Protein AF-A0A9E2KEF9-F1 (afdb_monomer_lite)

Structure (mmCIF, N/CA/C/O backbone):
data_AF-A0A9E2KEF9-F1
#
_entry.id   AF-A0A9E2KEF9-F1
#
loop_
_atom_site.group_PDB
_atom_site.id
_atom_site.type_symbol
_atom_site.label_atom_id
_atom_site.label_alt_id
_atom_site.label_comp_id
_atom_site.label_asym_id
_atom_site.label_entity_id
_atom_site.label_seq_id
_atom_site.pdbx_PDB_ins_code
_atom_site.Cartn_x
_atom_site.Cartn_y
_atom_site.Cartn_z
_atom_site.occupancy
_atom_site.B_iso_or_equiv
_atom_site.auth_seq_id
_atom_site.auth_comp_id
_atom_site.auth_asym_id
_atom_site.auth_atom_id
_atom_site.pdbx_PDB_model_num
ATOM 1 N N . MET A 1 1 ? 13.489 -0.214 -25.298 1.00 46.12 1 MET A N 1
ATOM 2 C CA . MET A 1 1 ? 12.358 -0.253 -24.344 1.00 46.12 1 MET A CA 1
ATOM 3 C C . MET A 1 1 ? 11.931 1.179 -24.081 1.00 46.12 1 MET A C 1
ATOM 5 O O . MET A 1 1 ? 12.782 1.973 -23.703 1.00 46.12 1 MET A O 1
ATOM 9 N N . ASN A 1 2 ? 10.671 1.530 -24.348 1.00 49.59 2 ASN A N 1
ATOM 10 C CA . ASN A 1 2 ? 10.166 2.884 -24.106 1.00 49.59 2 ASN A CA 1
ATOM 11 C C . ASN A 1 2 ? 9.898 3.073 -22.610 1.00 49.59 2 ASN A C 1
ATOM 13 O O . ASN A 1 2 ? 9.171 2.276 -22.022 1.00 49.59 2 ASN A O 1
ATOM 17 N N . GLN A 1 3 ? 10.456 4.135 -22.016 1.00 49.34 3 GLN A N 1
ATOM 18 C CA . GLN A 1 3 ? 10.271 4.485 -20.599 1.00 49.34 3 GLN A CA 1
ATOM 19 C C . GLN A 1 3 ? 8.787 4.529 -20.203 1.00 49.34 3 GLN A C 1
ATOM 21 O O . GLN A 1 3 ? 8.424 4.003 -19.159 1.00 49.34 3 GLN A O 1
ATOM 26 N N . LEU A 1 4 ? 7.930 5.033 -21.098 1.00 51.47 4 LEU A N 1
ATOM 27 C CA . LEU A 1 4 ? 6.469 5.071 -20.952 1.00 51.47 4 LEU A CA 1
ATOM 28 C C . LEU A 1 4 ? 5.840 3.704 -20.616 1.00 51.47 4 LEU A C 1
ATOM 30 O O . LEU A 1 4 ? 4.902 3.641 -19.830 1.00 51.47 4 LEU A O 1
ATOM 34 N N . GLY A 1 5 ? 6.368 2.601 -21.161 1.00 53.84 5 GLY A N 1
ATOM 35 C CA . GLY A 1 5 ? 5.816 1.262 -20.924 1.00 53.84 5 GLY A CA 1
ATOM 36 C C . GLY A 1 5 ? 6.164 0.682 -19.549 1.00 53.84 5 GLY A C 1
ATOM 37 O O . GLY A 1 5 ? 5.376 -0.066 -18.977 1.00 53.84 5 GLY A O 1
ATOM 38 N N . ILE A 1 6 ? 7.328 1.043 -18.999 1.00 55.78 6 ILE A N 1
ATOM 39 C CA . ILE A 1 6 ? 7.757 0.630 -17.653 1.00 55.78 6 ILE A CA 1
ATOM 40 C C . ILE A 1 6 ? 6.956 1.411 -16.604 1.00 55.78 6 ILE A C 1
ATOM 42 O O . ILE A 1 6 ? 6.465 0.819 -15.643 1.00 55.78 6 ILE A O 1
ATOM 46 N N . THR A 1 7 ? 6.765 2.714 -16.835 1.00 60.16 7 THR A N 1
ATOM 47 C CA . THR A 1 7 ? 5.902 3.585 -16.030 1.00 60.16 7 THR A CA 1
ATOM 48 C C . THR A 1 7 ? 4.495 3.027 -15.907 1.00 60.16 7 THR A C 1
ATOM 50 O O . THR A 1 7 ? 4.067 2.692 -14.806 1.00 60.16 7 THR A O 1
ATOM 53 N N . ALA A 1 8 ? 3.820 2.847 -17.047 1.00 60.97 8 ALA A N 1
ATOM 54 C CA . ALA A 1 8 ? 2.419 2.448 -17.095 1.00 60.97 8 ALA A CA 1
ATOM 55 C C . ALA A 1 8 ? 2.186 1.082 -16.434 1.00 60.97 8 ALA A C 1
ATOM 57 O O . ALA A 1 8 ? 1.200 0.881 -15.730 1.00 60.97 8 ALA A O 1
ATOM 58 N N . LYS A 1 9 ? 3.131 0.144 -16.594 1.00 71.88 9 LYS A N 1
ATOM 59 C CA . LYS A 1 9 ? 3.044 -1.188 -15.986 1.00 71.88 9 LYS A CA 1
ATOM 60 C C . LYS A 1 9 ? 3.041 -1.137 -14.457 1.00 71.88 9 LYS A C 1
ATOM 62 O O . LYS A 1 9 ? 2.222 -1.809 -13.835 1.00 71.88 9 LYS A O 1
ATOM 67 N N . TYR A 1 10 ? 3.983 -0.421 -13.842 1.00 82.44 10 TYR A N 1
ATOM 68 C CA . TYR A 1 10 ? 4.105 -0.394 -12.380 1.00 82.44 10 TYR A CA 1
ATOM 69 C C . TYR A 1 10 ? 3.105 0.564 -11.735 1.00 82.44 10 TYR A C 1
ATOM 71 O O . TYR A 1 10 ? 2.586 0.249 -10.667 1.00 82.44 10 TYR A O 1
ATOM 79 N N . GLU A 1 11 ? 2.774 1.665 -12.410 1.00 82.94 11 GLU A N 1
ATOM 80 C CA . GLU A 1 11 ? 1.684 2.559 -12.019 1.00 82.94 11 GLU A CA 1
ATOM 81 C C . GLU A 1 11 ? 0.348 1.816 -11.983 1.00 82.94 11 GLU A C 1
ATOM 83 O O . GLU A 1 11 ? -0.343 1.881 -10.972 1.00 82.94 11 GLU A O 1
ATOM 88 N N . GLY A 1 12 ? 0.034 1.014 -13.008 1.00 84.75 12 GLY A N 1
ATOM 89 C CA . GLY A 1 12 ? -1.198 0.222 -13.051 1.00 84.75 12 GLY A CA 1
ATOM 90 C C . GLY A 1 12 ? -1.349 -0.746 -11.872 1.00 84.75 12 GLY A C 1
ATOM 91 O O . GLY A 1 12 ? -2.449 -0.918 -11.355 1.00 84.75 12 GLY A O 1
ATOM 92 N N . ARG A 1 13 ? -0.245 -1.329 -11.381 1.00 90.56 13 ARG A N 1
ATOM 93 C CA . ARG A 1 13 ? -0.266 -2.187 -10.180 1.00 90.56 13 ARG A CA 1
ATOM 94 C C . ARG A 1 13 ? -0.601 -1.397 -8.923 1.00 90.56 13 ARG A C 1
ATOM 96 O O . ARG A 1 13 ? -1.428 -1.831 -8.131 1.00 90.56 13 ARG A O 1
ATOM 103 N N . VAL A 1 14 ? 0.051 -0.249 -8.738 1.00 91.31 14 VAL A N 1
ATOM 104 C CA . VAL A 1 14 ? -0.187 0.611 -7.571 1.00 91.31 14 VAL A CA 1
ATOM 105 C C . VAL A 1 14 ? -1.607 1.170 -7.604 1.00 91.31 14 VAL A C 1
ATOM 107 O O . VAL A 1 14 ? -2.279 1.150 -6.576 1.00 91.31 14 VAL A O 1
ATOM 110 N N . ARG A 1 15 ? -2.075 1.601 -8.780 1.00 90.69 15 ARG A N 1
ATOM 111 C CA . ARG A 1 15 ? -3.433 2.103 -8.998 1.00 90.69 15 ARG A CA 1
ATOM 112 C C . ARG A 1 15 ? -4.480 1.047 -8.672 1.00 90.69 15 ARG A C 1
ATOM 114 O O . ARG A 1 15 ? -5.383 1.336 -7.905 1.00 90.69 15 ARG A O 1
ATOM 121 N N . LEU A 1 16 ? -4.307 -0.189 -9.150 1.00 93.12 16 LEU A N 1
ATOM 122 C CA . LEU A 1 16 ? -5.196 -1.297 -8.788 1.00 93.12 16 LEU A CA 1
ATOM 123 C C . LEU A 1 16 ? -5.295 -1.467 -7.265 1.00 93.12 16 LEU A C 1
ATOM 125 O O . LEU A 1 16 ? -6.397 -1.573 -6.731 1.00 93.12 16 LEU A O 1
ATOM 129 N N . CYS A 1 17 ? -4.160 -1.477 -6.559 1.00 94.69 17 CYS A N 1
ATOM 130 C CA . CYS A 1 17 ? -4.173 -1.601 -5.103 1.00 94.69 17 CYS A CA 1
ATOM 131 C C . CYS A 1 17 ? -4.877 -0.417 -4.429 1.00 94.69 17 CYS A C 1
ATOM 133 O O . CYS A 1 17 ? -5.650 -0.619 -3.496 1.00 94.69 17 CYS A O 1
ATOM 135 N N . PHE A 1 18 ? -4.613 0.805 -4.896 1.00 94.69 18 PHE A N 1
ATOM 136 C CA . PHE A 1 18 ? -5.237 2.019 -4.380 1.00 94.69 18 PHE A CA 1
ATOM 137 C C . PHE A 1 18 ? -6.757 2.001 -4.573 1.00 94.69 18 PHE A C 1
ATOM 139 O O . PHE A 1 18 ? -7.485 2.155 -3.597 1.00 94.69 18 PHE A O 1
ATOM 146 N N . ASP A 1 19 ? -7.232 1.719 -5.787 1.00 94.69 19 ASP A N 1
ATOM 147 C CA . ASP A 1 19 ? -8.659 1.695 -6.126 1.00 94.69 19 ASP A CA 1
ATOM 148 C C . ASP A 1 19 ? -9.422 0.648 -5.295 1.00 94.69 19 ASP A C 1
ATOM 150 O O . ASP A 1 19 ? -10.539 0.892 -4.832 1.00 94.69 19 ASP A O 1
ATOM 154 N N . VAL A 1 20 ? -8.813 -0.521 -5.058 1.00 96.75 20 VAL A N 1
ATOM 155 C CA . VAL A 1 20 ? -9.404 -1.550 -4.193 1.00 96.75 20 VAL A CA 1
ATOM 156 C C . VAL A 1 20 ? -9.441 -1.097 -2.733 1.00 96.75 20 VAL A C 1
ATOM 158 O O . VAL A 1 20 ? -10.473 -1.248 -2.082 1.00 96.75 20 VAL A O 1
ATOM 161 N N . VAL A 1 21 ? -8.355 -0.526 -2.208 1.00 96.12 21 VAL A N 1
ATOM 162 C CA . VAL A 1 21 ? -8.320 -0.036 -0.821 1.00 96.12 21 VAL A CA 1
ATOM 163 C C . VAL A 1 21 ? -9.332 1.088 -0.604 1.00 96.12 21 VAL A C 1
ATOM 165 O O . VAL A 1 21 ? -10.073 1.037 0.374 1.00 96.12 21 VAL A O 1
ATOM 168 N N . GLU A 1 22 ? -9.433 2.050 -1.521 1.00 94.75 22 GLU A N 1
ATOM 169 C CA . GLU A 1 22 ? -10.420 3.139 -1.469 1.00 94.75 22 GLU A CA 1
ATOM 170 C C . GLU A 1 22 ? -11.857 2.612 -1.443 1.00 94.75 22 GLU A C 1
ATOM 172 O O . GLU A 1 22 ? -12.702 3.142 -0.725 1.00 94.75 22 GLU A O 1
ATOM 177 N N . LYS A 1 23 ? -12.140 1.523 -2.166 1.00 95.75 23 LYS A N 1
ATOM 178 C CA . LYS A 1 23 ? -13.461 0.884 -2.146 1.00 95.75 23 LYS A CA 1
ATOM 179 C C . LYS A 1 23 ? -13.827 0.335 -0.763 1.00 95.75 23 LYS A C 1
ATOM 181 O O . LYS A 1 23 ? -14.998 0.377 -0.391 1.00 95.75 23 LYS A O 1
ATOM 186 N N . PHE A 1 24 ? -12.862 -0.212 -0.026 1.00 93.81 24 PHE A N 1
ATOM 187 C CA . PHE A 1 24 ? -13.103 -0.813 1.288 1.00 93.81 24 PHE A CA 1
ATOM 188 C C . PHE A 1 24 ? -12.958 0.182 2.445 1.00 93.81 24 PHE A C 1
ATOM 190 O O . PHE A 1 24 ? -13.616 0.019 3.471 1.00 93.81 24 PHE A O 1
ATOM 197 N N . ILE A 1 25 ? -12.095 1.193 2.306 1.00 92.81 25 ILE A N 1
ATOM 198 C CA . ILE A 1 25 ? -11.697 2.100 3.390 1.00 92.81 25 ILE A CA 1
ATOM 199 C C . ILE A 1 25 ? -11.596 3.559 2.881 1.00 92.81 25 ILE A C 1
ATOM 201 O O . ILE A 1 25 ? -10.525 4.169 2.955 1.00 92.81 25 ILE A O 1
ATOM 205 N N . PRO A 1 26 ? -12.693 4.158 2.379 1.00 90.12 26 PRO A N 1
ATOM 206 C CA . PRO A 1 26 ? -12.659 5.439 1.657 1.00 90.12 26 PRO A CA 1
ATOM 207 C C . PRO A 1 26 ? -12.188 6.629 2.507 1.00 90.12 26 PRO A C 1
ATOM 209 O O . PRO A 1 26 ? -11.535 7.539 2.013 1.00 90.12 26 PRO A O 1
ATOM 212 N N . GLU A 1 2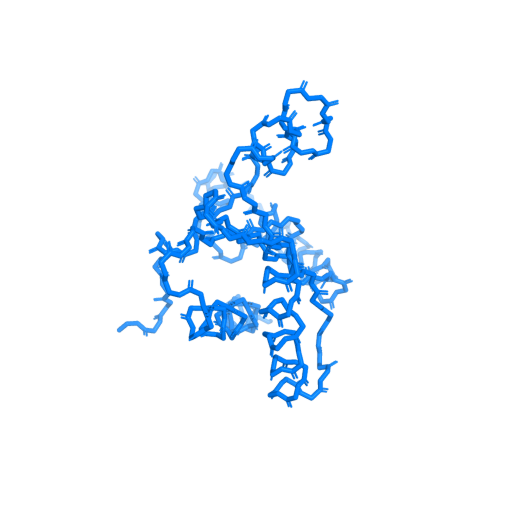7 ? -12.440 6.620 3.814 1.00 90.44 27 GLU A N 1
ATOM 213 C CA . GLU A 1 27 ? -12.069 7.731 4.708 1.00 90.44 27 GLU A CA 1
ATOM 214 C C . GLU A 1 27 ? -10.650 7.598 5.302 1.00 90.44 27 GLU A C 1
ATOM 216 O O . GLU A 1 27 ? -10.247 8.380 6.166 1.00 90.44 27 GLU A O 1
ATOM 221 N N . SER A 1 28 ? -9.880 6.587 4.887 1.00 94.06 28 SER A N 1
ATOM 222 C CA . SER A 1 28 ? -8.514 6.361 5.387 1.00 94.06 28 SER A CA 1
ATOM 223 C C . SER A 1 28 ? -7.496 7.338 4.802 1.00 94.06 28 SER A C 1
ATOM 225 O O . SER A 1 28 ? -7.797 8.065 3.873 1.00 94.06 28 SER A O 1
ATOM 227 N N . GLU A 1 29 ? -6.271 7.383 5.318 1.00 96.19 29 GLU A N 1
ATOM 228 C CA . GLU A 1 29 ? -5.132 7.944 4.581 1.00 96.19 29 GLU A CA 1
ATOM 229 C C . GLU A 1 29 ? -4.362 6.797 3.930 1.00 96.19 29 GLU A C 1
ATOM 231 O O . GLU A 1 29 ? -4.003 5.835 4.611 1.00 96.19 29 GLU A O 1
ATOM 236 N N . VAL A 1 30 ? -4.083 6.895 2.628 1.00 96.50 30 VAL A N 1
ATOM 237 C CA . VAL A 1 30 ? -3.481 5.794 1.867 1.00 96.50 30 VAL A CA 1
ATOM 238 C C . VAL A 1 30 ? -2.124 6.209 1.313 1.00 96.50 30 VAL A C 1
ATOM 240 O O . VAL A 1 30 ? -1.995 7.181 0.564 1.00 96.50 30 VAL A O 1
ATOM 243 N N . TYR A 1 31 ? -1.095 5.447 1.669 1.00 95.69 31 TYR A N 1
ATOM 244 C CA . TYR A 1 31 ? 0.286 5.723 1.314 1.00 95.69 31 TYR A CA 1
ATOM 245 C C . TYR A 1 31 ? 0.944 4.540 0.609 1.00 95.69 31 TYR A C 1
ATOM 247 O O . TYR A 1 31 ? 0.838 3.394 1.037 1.00 95.69 31 TYR A O 1
ATOM 255 N N . LEU A 1 32 ? 1.729 4.830 -0.422 1.00 94.25 32 LEU A N 1
ATOM 256 C CA . LEU A 1 32 ? 2.685 3.890 -0.989 1.00 94.25 32 LEU A CA 1
ATOM 257 C C . LEU A 1 32 ? 3.925 3.844 -0.100 1.00 94.25 32 LEU A C 1
ATOM 259 O O . LEU A 1 32 ? 4.458 4.894 0.268 1.00 94.25 32 LEU A O 1
ATOM 263 N N . TYR A 1 33 ? 4.439 2.649 0.181 1.00 93.12 33 TYR A N 1
ATOM 264 C CA . TYR A 1 33 ? 5.722 2.474 0.858 1.00 93.12 33 TYR A CA 1
ATOM 265 C C . TYR A 1 33 ? 6.606 1.407 0.197 1.00 93.12 33 TYR A C 1
ATOM 267 O O . TYR A 1 33 ? 6.295 0.825 -0.845 1.00 93.12 33 TYR A O 1
ATOM 275 N N 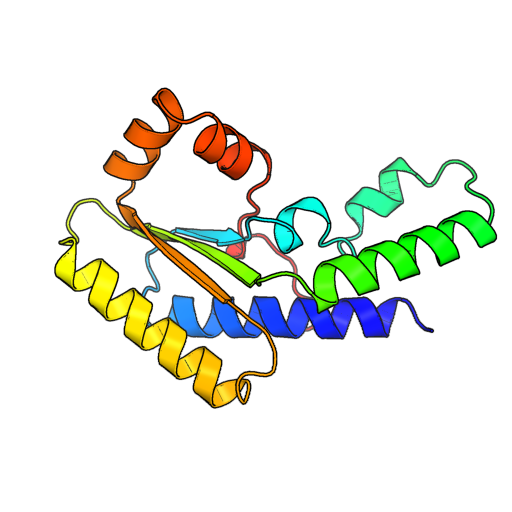. GLY A 1 34 ? 7.782 1.187 0.788 1.00 90.06 34 GLY A N 1
ATOM 276 C CA . GLY A 1 34 ? 8.717 0.157 0.351 1.00 90.06 34 GLY A CA 1
ATOM 277 C C . GLY A 1 34 ? 9.431 0.522 -0.948 1.00 90.06 34 GLY A C 1
ATOM 278 O O . GLY A 1 34 ? 9.699 1.691 -1.229 1.00 90.06 34 GLY A O 1
ATOM 279 N N . LYS A 1 35 ? 9.785 -0.491 -1.744 1.00 88.56 35 LYS A N 1
ATOM 280 C CA . LYS A 1 35 ? 10.584 -0.292 -2.963 1.00 88.56 35 LYS A CA 1
ATOM 281 C C . LYS A 1 35 ? 9.839 0.496 -4.034 1.00 88.56 35 LYS A C 1
ATOM 283 O O . LYS A 1 35 ? 10.472 1.297 -4.714 1.00 88.56 35 LYS A O 1
ATOM 288 N N . TYR A 1 36 ? 8.519 0.347 -4.120 1.00 86.81 36 TYR A N 1
ATOM 289 C CA . TYR A 1 36 ? 7.695 1.166 -5.008 1.00 86.81 36 TYR A CA 1
ATOM 290 C C . TYR A 1 36 ? 7.666 2.637 -4.570 1.00 86.81 36 TYR A C 1
ATOM 292 O O . TYR A 1 36 ? 7.637 3.501 -5.425 1.00 86.81 36 TYR A O 1
ATOM 300 N N . ALA A 1 37 ? 7.770 2.972 -3.282 1.00 85.62 37 ALA A N 1
ATOM 301 C CA . ALA A 1 37 ? 7.887 4.379 -2.875 1.00 85.62 37 ALA A CA 1
ATOM 302 C C . ALA A 1 37 ? 9.313 4.942 -3.026 1.00 85.62 37 ALA A C 1
ATOM 304 O O . ALA A 1 37 ? 9.495 6.106 -3.372 1.00 85.62 37 ALA A O 1
ATOM 305 N N . GLN A 1 38 ? 10.334 4.115 -2.768 1.00 82.62 38 GLN A N 1
ATOM 306 C CA . GLN A 1 38 ? 11.749 4.512 -2.821 1.00 82.62 38 GLN A CA 1
ATOM 307 C C . GLN A 1 38 ? 12.284 4.642 -4.249 1.00 82.62 38 GLN A C 1
ATOM 309 O O . GLN A 1 38 ? 13.074 5.536 -4.540 1.00 82.62 38 GLN A O 1
ATOM 314 N N . TYR A 1 39 ? 11.888 3.711 -5.113 1.00 74.81 39 TYR A N 1
ATOM 315 C CA . TYR A 1 39 ? 12.397 3.569 -6.475 1.00 74.81 39 TYR A CA 1
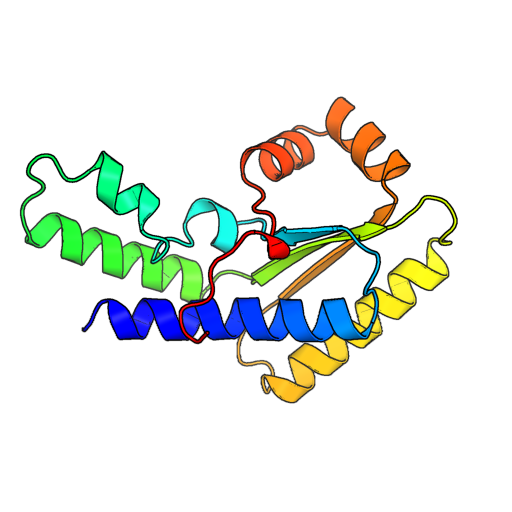ATOM 316 C C . TYR A 1 39 ? 11.296 3.658 -7.520 1.00 74.81 39 TYR A C 1
ATOM 318 O O . TYR A 1 39 ? 11.621 3.682 -8.708 1.00 74.81 39 TYR A O 1
ATOM 326 N N . GLY A 1 40 ? 10.018 3.724 -7.115 1.00 60.41 40 GLY A N 1
ATOM 327 C CA . GLY A 1 40 ? 8.925 4.081 -8.016 1.00 60.41 40 GLY A CA 1
ATOM 328 C C . GLY A 1 40 ? 9.153 5.493 -8.512 1.00 60.41 40 GLY A C 1
ATOM 329 O O . GLY A 1 40 ? 8.784 6.489 -7.900 1.00 60.41 40 GLY A O 1
ATOM 330 N N . SER A 1 41 ? 9.879 5.531 -9.618 1.00 50.94 41 SER A N 1
ATOM 331 C CA . SER A 1 41 ? 10.228 6.691 -10.405 1.00 50.94 41 SER A CA 1
ATOM 332 C C . SER A 1 41 ? 10.442 6.229 -11.846 1.00 50.94 41 SER A C 1
ATOM 334 O O . SER A 1 41 ? 11.540 6.130 -12.375 1.00 50.94 41 SER A O 1
ATOM 336 N N . ALA A 1 42 ? 9.371 5.811 -12.493 1.00 43.50 42 ALA A N 1
ATOM 337 C CA . ALA A 1 42 ? 8.890 6.658 -13.565 1.00 43.50 42 ALA A CA 1
ATOM 338 C C . ALA A 1 42 ? 8.212 7.980 -13.146 1.00 43.50 42 ALA A C 1
ATOM 340 O O . ALA A 1 42 ? 8.045 8.870 -13.972 1.00 43.50 42 ALA A O 1
ATOM 341 N N . CYS A 1 43 ? 7.907 8.167 -11.865 1.00 46.66 43 CYS A N 1
ATOM 342 C CA . CYS A 1 43 ? 7.738 9.464 -11.212 1.00 46.66 43 CYS A CA 1
ATOM 343 C C . CYS A 1 43 ? 8.920 10.415 -11.517 1.00 46.66 43 CYS A C 1
ATOM 345 O O . CYS A 1 43 ? 9.978 10.371 -10.889 1.00 46.66 43 CYS A O 1
ATOM 347 N N . LYS A 1 44 ? 8.686 11.271 -12.511 1.00 45.75 44 LYS A N 1
ATOM 348 C CA . LYS A 1 44 ? 9.323 12.522 -12.971 1.00 45.75 44 LYS A CA 1
ATOM 349 C C . LYS A 1 44 ? 10.390 13.217 -12.088 1.00 45.75 44 LYS A C 1
ATOM 351 O O . LYS A 1 44 ? 11.341 13.779 -12.613 1.00 45.75 44 LYS A O 1
ATOM 356 N N . TRP A 1 45 ? 10.315 13.138 -10.764 1.00 45.47 45 TRP A N 1
ATOM 357 C CA . TRP A 1 45 ? 11.098 13.969 -9.836 1.00 45.47 45 TRP A CA 1
ATOM 358 C C . TRP A 1 45 ? 12.543 13.495 -9.593 1.00 45.47 45 TRP A C 1
ATOM 360 O O . TRP A 1 45 ? 13.429 14.309 -9.349 1.00 45.47 45 TRP A O 1
ATOM 370 N N . LEU A 1 46 ? 12.828 12.193 -9.731 1.00 38.50 46 LEU A N 1
ATOM 371 C CA . LEU A 1 46 ? 14.214 11.681 -9.751 1.00 38.50 46 LEU A CA 1
ATOM 372 C C . LEU A 1 46 ? 14.926 11.968 -11.087 1.00 38.50 46 LEU A C 1
ATOM 374 O O . LEU A 1 46 ? 16.149 11.871 -11.172 1.00 38.50 46 LEU A O 1
ATOM 378 N N . TYR A 1 47 ? 14.178 12.329 -12.134 1.00 45.47 47 TYR A N 1
ATOM 379 C CA . TYR A 1 47 ? 14.740 12.761 -13.414 1.00 45.47 47 TYR A CA 1
ATOM 380 C C . TYR A 1 47 ? 15.133 14.239 -13.399 1.00 45.47 47 TYR A C 1
ATOM 382 O O . TYR A 1 47 ? 16.169 14.580 -13.961 1.00 45.47 47 TYR A O 1
ATOM 390 N N . GLU A 1 48 ? 14.363 15.085 -12.713 1.00 44.03 48 GLU A N 1
ATOM 391 C CA . GLU A 1 48 ? 14.594 16.536 -12.657 1.00 44.03 48 GLU A CA 1
ATOM 392 C C . GLU A 1 48 ? 15.785 16.942 -11.765 1.00 44.03 48 GLU A C 1
ATOM 394 O O . GLU A 1 48 ? 16.352 18.012 -11.960 1.00 44.03 48 GLU A O 1
ATOM 399 N N . GLN A 1 49 ? 16.243 16.088 -10.838 1.00 39.53 49 GLN A N 1
ATOM 400 C CA . GLN A 1 49 ? 17.495 16.338 -10.097 1.00 39.53 49 GLN A CA 1
ATOM 401 C C . GLN A 1 49 ? 18.761 15.815 -10.795 1.00 39.53 49 GLN A C 1
ATOM 403 O O . GLN A 1 49 ? 19.864 16.201 -10.419 1.00 39.53 49 GLN A O 1
ATOM 408 N N . VAL A 1 50 ? 18.629 14.950 -11.807 1.00 42.19 50 VAL A N 1
ATOM 409 C CA . VAL A 1 50 ? 19.768 14.331 -12.524 1.00 42.19 50 VAL A CA 1
ATOM 410 C C . VAL A 1 50 ? 19.846 14.813 -13.982 1.00 42.19 50 VAL A C 1
ATOM 412 O O . VAL A 1 50 ? 20.681 14.359 -14.761 1.00 42.19 50 VAL A O 1
ATOM 415 N N . SER A 1 51 ? 19.025 15.797 -14.360 1.00 44.47 51 SER A N 1
ATOM 416 C CA . SER A 1 51 ? 19.083 16.507 -15.645 1.00 44.47 51 SER A CA 1
ATOM 417 C C . SER A 1 51 ? 20.275 17.472 -15.771 1.00 44.47 51 SER A C 1
ATOM 419 O O . SER A 1 51 ? 20.252 18.371 -16.605 1.00 44.47 51 SER A O 1
ATOM 421 N N . GLY A 1 52 ? 21.328 17.265 -14.977 1.00 47.31 52 GLY A N 1
ATOM 422 C CA . GLY A 1 52 ? 22.685 17.683 -15.313 1.00 47.31 52 GLY A CA 1
ATOM 423 C C . GLY A 1 52 ? 23.432 16.500 -15.929 1.00 47.31 52 GLY A C 1
ATOM 424 O O . GLY A 1 52 ? 23.876 15.615 -15.204 1.00 47.31 52 GLY A O 1
ATOM 425 N N . ASP A 1 53 ? 23.508 16.464 -17.261 1.00 50.69 53 ASP A N 1
ATOM 426 C CA . ASP A 1 53 ? 24.457 15.684 -18.071 1.00 50.69 53 ASP A CA 1
ATOM 427 C C . ASP A 1 53 ? 24.813 14.266 -17.587 1.00 50.69 53 ASP A C 1
ATOM 429 O O . ASP A 1 53 ? 25.977 13.920 -17.379 1.00 50.69 53 ASP A O 1
ATOM 433 N N . THR A 1 54 ? 23.822 13.377 -17.486 1.00 54.22 54 THR A N 1
ATOM 434 C CA . THR A 1 54 ? 24.114 11.937 -17.434 1.00 54.22 54 THR A CA 1
ATOM 435 C C . THR A 1 54 ? 24.098 11.332 -18.837 1.00 54.22 54 THR A C 1
ATOM 437 O O . THR A 1 54 ? 23.094 11.358 -19.546 1.00 54.22 54 THR A O 1
ATOM 440 N N . CYS A 1 55 ? 25.244 10.770 -19.236 1.00 60.00 55 CYS A N 1
ATOM 441 C CA . CYS A 1 55 ? 25.428 10.004 -20.470 1.00 60.00 55 CYS A CA 1
ATOM 442 C C . CYS A 1 55 ? 24.290 8.980 -20.671 1.00 60.00 55 CYS A C 1
ATOM 444 O O . CYS A 1 55 ? 23.920 8.257 -19.740 1.00 60.00 55 CYS A O 1
ATOM 446 N N . SER A 1 56 ? 23.757 8.891 -21.895 1.00 64.88 56 SER A N 1
ATOM 447 C CA . SER A 1 56 ? 22.611 8.046 -22.280 1.00 64.88 56 SER A CA 1
ATOM 448 C C . SER A 1 56 ? 22.734 6.580 -21.839 1.00 64.88 56 SER A C 1
ATOM 450 O O . SER A 1 56 ? 21.733 5.954 -21.489 1.00 64.88 56 SER A O 1
ATOM 452 N N . SER A 1 57 ? 23.954 6.045 -21.765 1.00 63.72 57 SER A N 1
ATOM 453 C CA . SER A 1 57 ? 24.233 4.687 -21.284 1.00 63.72 57 SER A CA 1
ATOM 454 C C . SER A 1 57 ? 23.944 4.491 -19.789 1.00 63.72 57 SER A C 1
ATOM 456 O O . SER A 1 57 ? 23.417 3.450 -19.400 1.00 63.72 57 SER A O 1
ATOM 458 N N . MET A 1 58 ? 24.223 5.486 -18.937 1.00 66.38 58 MET A N 1
ATOM 459 C CA . MET A 1 58 ? 23.925 5.402 -17.497 1.00 66.38 58 MET A CA 1
ATOM 460 C C . MET A 1 58 ? 22.419 5.424 -17.228 1.00 66.38 58 MET A C 1
ATOM 462 O O . MET A 1 58 ? 21.939 4.727 -16.334 1.00 66.38 58 MET A O 1
ATOM 466 N N . LYS A 1 59 ? 21.663 6.162 -18.048 1.00 68.94 59 LYS A N 1
ATOM 467 C CA . LYS A 1 59 ? 20.198 6.178 -18.004 1.00 68.94 59 LYS A CA 1
ATOM 468 C C . LYS A 1 59 ? 19.613 4.789 -18.294 1.00 68.94 59 LYS A C 1
ATOM 470 O O . LYS A 1 59 ? 18.777 4.319 -17.532 1.00 68.94 59 LYS A O 1
ATOM 475 N N . ILE A 1 60 ? 20.111 4.095 -19.322 1.00 71.25 60 ILE A N 1
ATOM 476 C CA . ILE A 1 60 ? 19.656 2.737 -19.679 1.00 71.25 60 ILE A CA 1
ATOM 477 C C . ILE A 1 60 ? 19.943 1.728 -18.557 1.00 71.25 60 ILE A C 1
ATOM 479 O O . ILE A 1 60 ? 19.065 0.945 -18.197 1.00 71.25 60 ILE A O 1
ATOM 483 N N . ILE A 1 61 ? 21.152 1.752 -17.984 1.00 72.06 61 ILE A N 1
ATOM 484 C CA . ILE A 1 61 ? 21.539 0.839 -16.893 1.00 72.06 61 ILE A CA 1
ATOM 485 C C . ILE A 1 61 ? 20.661 1.068 -15.659 1.00 72.06 61 ILE A C 1
ATOM 487 O O . ILE A 1 61 ? 20.185 0.109 -15.049 1.00 72.06 61 ILE A O 1
ATOM 491 N N . ARG A 1 62 ? 20.415 2.334 -15.307 1.00 72.50 62 ARG A N 1
ATOM 492 C CA . ARG A 1 62 ? 19.550 2.696 -14.182 1.00 72.50 62 ARG A CA 1
ATOM 493 C C . ARG A 1 62 ? 18.119 2.211 -14.394 1.00 72.50 62 ARG A C 1
ATOM 495 O O . ARG A 1 62 ? 17.555 1.606 -13.489 1.00 72.50 62 ARG A O 1
ATOM 502 N N . ASP A 1 63 ? 17.551 2.439 -15.574 1.00 74.94 63 ASP A N 1
ATOM 503 C CA . ASP A 1 63 ? 16.173 2.045 -15.883 1.00 74.94 63 ASP A CA 1
ATOM 504 C C . ASP A 1 63 ? 16.003 0.522 -15.837 1.00 74.94 63 ASP A C 1
ATOM 506 O O . ASP A 1 63 ? 15.026 0.022 -15.279 1.00 74.94 63 ASP A O 1
ATOM 510 N N . TYR A 1 64 ? 16.989 -0.225 -16.344 1.00 78.88 64 TYR A N 1
ATOM 511 C CA . TYR A 1 64 ? 17.018 -1.680 -16.220 1.00 78.88 64 TYR A CA 1
ATOM 512 C C . TYR A 1 64 ? 17.079 -2.128 -14.754 1.00 78.88 64 TYR A C 1
ATOM 514 O O . TYR A 1 64 ? 16.313 -2.998 -14.344 1.00 78.88 64 TYR A O 1
ATOM 522 N N . ALA A 1 65 ? 17.951 -1.522 -13.942 1.00 79.25 65 ALA A N 1
ATOM 523 C CA . ALA A 1 65 ? 18.060 -1.854 -12.524 1.00 79.25 65 ALA A CA 1
ATOM 524 C C . ALA A 1 65 ? 16.747 -1.585 -11.768 1.00 79.25 65 ALA A C 1
ATOM 526 O O . ALA A 1 65 ? 16.315 -2.423 -10.975 1.00 79.25 65 ALA A O 1
ATOM 527 N N . VAL A 1 66 ? 16.082 -0.458 -12.043 1.00 80.19 66 VAL A N 1
ATOM 528 C CA . VAL A 1 66 ? 14.771 -0.129 -11.461 1.00 80.19 66 VAL A CA 1
ATOM 529 C C . VAL A 1 66 ? 13.713 -1.150 -11.877 1.00 80.19 66 VAL A C 1
ATOM 531 O O . VAL A 1 66 ? 12.983 -1.635 -11.015 1.00 80.19 66 VAL A O 1
ATOM 534 N N . ASP A 1 67 ? 13.654 -1.528 -13.157 1.00 81.75 67 ASP A N 1
ATOM 535 C CA . ASP A 1 67 ? 12.718 -2.551 -13.635 1.00 81.75 67 ASP A CA 1
ATOM 536 C C . ASP A 1 67 ? 12.916 -3.886 -12.905 1.00 81.75 67 ASP A C 1
ATOM 538 O O . ASP A 1 67 ? 11.951 -4.458 -12.400 1.00 81.75 67 ASP A O 1
ATOM 542 N N . GLN A 1 68 ? 14.162 -4.347 -12.760 1.00 82.19 68 GLN A N 1
ATOM 543 C CA . GLN A 1 68 ? 14.457 -5.581 -12.024 1.00 82.19 68 GLN A CA 1
ATOM 544 C C . GLN A 1 68 ? 14.046 -5.485 -10.550 1.00 82.19 68 GLN A C 1
ATOM 546 O O . GLN A 1 68 ? 13.436 -6.414 -10.019 1.00 82.19 68 GLN A O 1
ATOM 551 N N . ILE A 1 69 ? 14.322 -4.357 -9.889 1.00 84.88 69 ILE A N 1
ATOM 552 C CA . ILE A 1 69 ? 13.918 -4.141 -8.494 1.00 84.88 69 ILE A CA 1
ATOM 553 C C . ILE A 1 69 ? 12.393 -4.208 -8.369 1.00 84.88 69 ILE A C 1
ATOM 555 O O . ILE A 1 69 ? 11.886 -4.962 -7.540 1.00 84.88 69 ILE A O 1
ATOM 559 N N . LEU A 1 70 ? 11.648 -3.454 -9.181 1.00 83.56 70 LEU A N 1
ATOM 560 C CA . LEU A 1 70 ? 10.189 -3.348 -9.064 1.00 83.56 70 LEU A CA 1
ATOM 561 C C . LEU A 1 70 ? 9.463 -4.624 -9.499 1.00 83.56 70 LEU A C 1
ATOM 563 O O . LEU A 1 70 ? 8.459 -4.995 -8.886 1.00 83.56 70 LEU A O 1
ATOM 567 N N . LYS A 1 71 ? 9.991 -5.342 -10.498 1.00 85.06 71 LYS A N 1
ATOM 568 C CA . LYS A 1 71 ? 9.465 -6.640 -10.941 1.00 85.06 71 LYS A CA 1
ATOM 569 C C . LYS A 1 71 ? 9.432 -7.667 -9.809 1.00 85.06 71 LYS A C 1
ATOM 571 O O . LYS A 1 71 ? 8.480 -8.438 -9.736 1.00 85.06 71 LYS A O 1
ATOM 576 N N . HIS A 1 72 ? 10.448 -7.659 -8.947 1.00 84.88 72 HIS A N 1
ATOM 577 C CA . HIS A 1 72 ? 10.615 -8.613 -7.847 1.00 84.88 72 HIS A CA 1
ATOM 578 C C . HIS A 1 72 ? 10.235 -8.048 -6.470 1.00 84.88 72 HIS A C 1
ATOM 580 O O . HIS A 1 72 ? 10.381 -8.733 -5.459 1.00 84.88 72 HIS A O 1
ATOM 586 N N . SER A 1 73 ? 9.742 -6.810 -6.413 1.00 88.19 73 SER A N 1
ATOM 587 C CA . SER A 1 73 ? 9.309 -6.172 -5.170 1.00 88.19 73 SER A CA 1
ATOM 588 C C . SER A 1 73 ? 7.808 -6.312 -4.953 1.00 88.19 73 SER A C 1
ATOM 590 O O . SER A 1 73 ? 7.030 -6.340 -5.906 1.00 88.19 73 SER A O 1
ATOM 592 N N . LYS A 1 74 ? 7.405 -6.316 -3.680 1.00 92.88 74 LYS A N 1
ATOM 593 C CA . LYS A 1 74 ? 6.000 -6.176 -3.294 1.00 92.88 74 LYS A CA 1
ATOM 594 C C . LYS A 1 74 ? 5.513 -4.746 -3.498 1.00 92.88 74 LYS A C 1
ATOM 596 O O . LYS A 1 74 ? 6.275 -3.801 -3.270 1.00 92.88 74 LYS A O 1
ATOM 601 N N . VAL A 1 75 ? 4.243 -4.599 -3.859 1.00 92.81 75 VAL A N 1
ATOM 602 C CA . VAL A 1 75 ? 3.536 -3.318 -3.761 1.00 92.81 75 VAL A CA 1
ATOM 603 C C . VAL A 1 75 ? 3.119 -3.126 -2.303 1.00 92.81 75 VAL A C 1
ATOM 605 O O . VAL A 1 75 ? 2.269 -3.861 -1.810 1.00 92.81 75 VAL A O 1
ATOM 608 N N . GLY A 1 76 ? 3.760 -2.181 -1.611 1.00 94.50 76 GLY A N 1
ATOM 609 C CA . GLY A 1 76 ? 3.476 -1.878 -0.208 1.00 94.50 76 GLY A CA 1
ATOM 610 C C . GLY A 1 76 ? 2.464 -0.745 -0.071 1.00 94.50 76 GLY A C 1
ATOM 611 O O . GLY A 1 76 ? 2.769 0.375 -0.485 1.00 94.50 76 GLY A O 1
ATOM 612 N N . ILE A 1 77 ? 1.305 -1.009 0.532 1.00 96.56 77 ILE A N 1
ATOM 613 C CA . ILE A 1 77 ? 0.259 -0.013 0.804 1.00 96.56 77 ILE A CA 1
ATOM 614 C C . ILE A 1 77 ? 0.057 0.127 2.312 1.00 96.56 77 ILE A C 1
ATOM 616 O O . ILE A 1 77 ? -0.291 -0.829 2.998 1.00 96.56 77 ILE A O 1
ATOM 620 N N . LEU A 1 78 ? 0.291 1.323 2.838 1.00 97.25 78 LEU A N 1
ATOM 621 C CA . LEU A 1 78 ? -0.007 1.679 4.218 1.00 97.25 78 LEU A CA 1
ATOM 622 C C . LEU A 1 78 ? -1.337 2.428 4.242 1.00 97.25 78 LEU A C 1
ATOM 624 O O . LEU A 1 78 ? -1.492 3.433 3.555 1.00 97.25 78 LEU A O 1
ATOM 628 N N . VAL A 1 79 ? -2.258 1.962 5.072 1.00 97.44 79 VAL A N 1
ATOM 629 C CA . VAL A 1 79 ? -3.578 2.545 5.280 1.00 97.44 79 VAL A CA 1
ATOM 630 C C . VAL A 1 79 ? -3.682 2.991 6.731 1.00 97.44 79 VAL A C 1
ATOM 632 O O . VAL A 1 79 ? -3.553 2.172 7.642 1.00 97.44 79 VAL A O 1
ATOM 635 N N . LEU A 1 80 ? -3.905 4.284 6.955 1.00 96.81 80 LEU A N 1
ATOM 636 C CA . LEU A 1 80 ? -4.122 4.839 8.287 1.00 96.81 80 LEU A CA 1
ATOM 637 C C . LEU A 1 80 ? -5.601 5.150 8.488 1.00 96.81 80 LEU A C 1
ATOM 639 O O . LEU A 1 80 ? -6.181 5.958 7.764 1.00 96.81 80 LEU A O 1
ATOM 643 N N . VAL A 1 81 ? -6.207 4.529 9.492 1.00 95.88 81 VAL A N 1
ATOM 644 C CA . VAL A 1 81 ? -7.617 4.726 9.847 1.00 95.88 81 VAL A CA 1
ATOM 645 C C . VAL A 1 81 ? -7.761 5.488 11.160 1.00 95.88 81 VAL A C 1
ATOM 647 O O . VAL A 1 81 ? -6.822 5.589 11.953 1.00 95.88 81 VAL A O 1
ATOM 650 N N . GLY A 1 82 ? -8.950 6.042 11.397 1.00 92.69 82 GLY A N 1
ATOM 651 C CA . GLY A 1 82 ? -9.276 6.653 12.684 1.00 92.69 82 GLY A CA 1
ATOM 652 C C . GLY A 1 82 ? -9.234 5.641 13.834 1.00 92.69 82 GLY A C 1
ATOM 653 O O . GLY A 1 82 ? -9.472 4.447 13.640 1.00 92.69 82 GLY A O 1
ATOM 654 N N . ASP A 1 83 ? -8.989 6.137 15.046 1.00 89.50 83 ASP A N 1
ATOM 655 C CA . ASP A 1 83 ? -8.785 5.320 16.255 1.00 89.50 83 ASP A CA 1
ATOM 656 C C . ASP A 1 83 ? -10.044 4.579 16.741 1.00 89.50 83 ASP A C 1
ATOM 658 O O . ASP A 1 83 ? -9.982 3.786 17.675 1.00 89.50 83 ASP A O 1
ATOM 662 N N . ASN A 1 84 ? -11.183 4.800 16.084 1.00 88.06 84 ASN A N 1
ATOM 663 C CA . ASN A 1 84 ? -12.450 4.143 16.398 1.00 88.06 84 ASN A CA 1
ATOM 664 C C . ASN A 1 84 ? -12.540 2.713 15.836 1.00 88.06 84 ASN A C 1
ATOM 666 O O . ASN A 1 84 ? -13.479 1.997 16.171 1.00 88.06 84 ASN A O 1
ATOM 670 N N . SER A 1 85 ? -11.609 2.312 14.964 1.00 87.56 85 SER A N 1
ATOM 671 C CA . SER A 1 85 ? -11.625 0.990 14.326 1.00 87.56 85 SER A CA 1
ATOM 672 C C . SER A 1 85 ? -10.952 -0.042 15.222 1.00 87.56 85 SER A C 1
ATOM 674 O O . SER A 1 85 ? -9.811 0.144 15.650 1.00 87.56 85 SER A O 1
ATOM 676 N N . SER A 1 86 ? -11.619 -1.164 15.475 1.00 90.88 86 SER A N 1
ATOM 677 C CA . SER A 1 86 ? -11.006 -2.277 16.194 1.00 90.88 86 SER A CA 1
ATOM 678 C C . SER A 1 86 ? -9.947 -2.980 15.340 1.00 90.88 86 SER A C 1
ATOM 680 O O . SER A 1 86 ? -9.991 -2.973 14.108 1.00 90.88 86 SER A O 1
ATOM 682 N N . TYR A 1 87 ? -9.002 -3.658 15.997 1.00 89.94 87 TYR A N 1
ATOM 683 C CA . TYR A 1 87 ? -8.006 -4.477 15.300 1.00 89.94 87 TYR A CA 1
ATOM 684 C C . TYR A 1 87 ? -8.650 -5.541 14.397 1.00 89.94 87 TYR A C 1
ATOM 686 O O . TYR A 1 87 ? -8.201 -5.746 13.271 1.00 89.94 87 TYR A O 1
ATOM 694 N N . GLY A 1 88 ? -9.734 -6.173 14.862 1.00 93.06 88 GLY A N 1
ATOM 695 C CA . GLY A 1 88 ? -10.458 -7.184 14.089 1.00 93.06 88 GLY A CA 1
ATOM 696 C C . GLY A 1 88 ? -11.104 -6.621 12.820 1.00 93.06 88 GLY A C 1
ATOM 697 O O . GLY A 1 88 ? -11.025 -7.247 11.765 1.00 93.06 88 GLY A O 1
ATOM 698 N N . GLU A 1 89 ? -11.687 -5.423 12.889 1.00 92.56 89 GLU A N 1
ATOM 699 C CA . GLU A 1 89 ? -12.242 -4.741 11.711 1.00 92.56 89 GLU A CA 1
ATOM 700 C C . GLU A 1 89 ? -11.142 -4.357 10.719 1.00 92.56 89 GLU A C 1
ATOM 702 O O . GLU A 1 89 ? -11.264 -4.651 9.530 1.00 92.56 89 GLU A O 1
ATOM 707 N N . MET A 1 90 ? -10.039 -3.773 11.203 1.00 94.25 90 MET A N 1
ATOM 708 C CA . MET A 1 90 ? -8.891 -3.413 10.362 1.00 94.25 90 MET A CA 1
ATOM 709 C C . MET A 1 90 ? -8.308 -4.633 9.640 1.00 94.25 90 MET A C 1
ATOM 711 O O . MET A 1 90 ? -8.040 -4.571 8.441 1.00 94.25 90 MET A O 1
ATOM 715 N N . GLN A 1 91 ? -8.154 -5.756 10.345 1.00 93.88 91 GLN A N 1
ATOM 716 C CA . GLN A 1 91 ? -7.643 -6.998 9.769 1.00 93.88 91 GLN A CA 1
ATOM 717 C C . GLN A 1 91 ? -8.613 -7.604 8.747 1.00 93.88 91 GLN A C 1
ATOM 719 O O . GLN A 1 91 ? -8.184 -8.032 7.678 1.00 93.88 91 GLN A O 1
ATOM 724 N N . SER A 1 92 ? -9.916 -7.591 9.037 1.00 95.06 92 SER A N 1
ATOM 725 C CA . SER A 1 92 ? -10.944 -8.067 8.106 1.00 95.06 92 SER A CA 1
ATOM 726 C C . SER A 1 92 ? -10.959 -7.262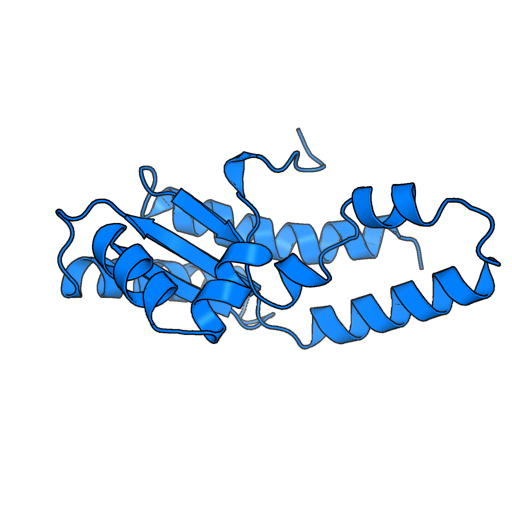 6.803 1.00 95.06 92 SER A C 1
ATOM 728 O O . SER A 1 92 ? -11.004 -7.844 5.719 1.00 95.06 92 SER A O 1
ATOM 730 N N . LEU A 1 93 ? -10.873 -5.930 6.886 1.00 93.62 93 LEU A N 1
ATOM 731 C CA . LEU A 1 93 ? -10.798 -5.057 5.709 1.00 93.62 93 LEU A CA 1
ATOM 732 C C . LEU A 1 93 ? -9.508 -5.288 4.915 1.00 93.62 93 LEU A C 1
ATOM 734 O O . LEU A 1 93 ? -9.546 -5.332 3.687 1.00 93.62 93 LEU A O 1
ATOM 738 N N . CYS A 1 94 ? -8.385 -5.485 5.610 1.00 94.88 94 CYS A N 1
ATOM 739 C CA . CYS A 1 94 ? -7.107 -5.816 4.988 1.00 94.88 94 CYS A CA 1
ATOM 740 C C . CYS A 1 94 ? -7.210 -7.100 4.157 1.00 94.88 94 CYS A C 1
ATOM 742 O O . CYS A 1 94 ? -6.881 -7.086 2.975 1.00 94.88 94 CYS A O 1
ATOM 744 N N . TR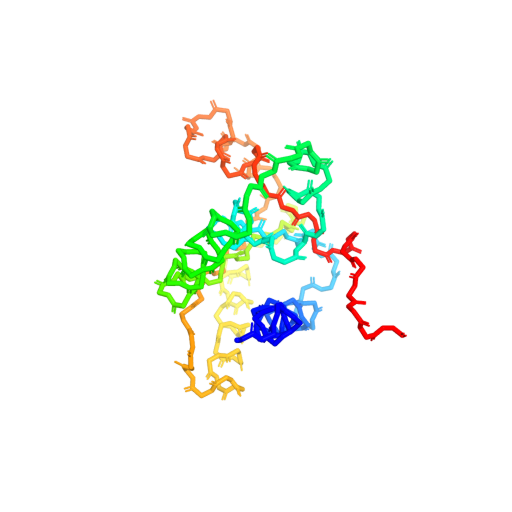P A 1 95 ? -7.737 -8.184 4.734 1.00 96.25 95 TRP A N 1
ATOM 745 C CA . TRP A 1 95 ? -7.890 -9.455 4.023 1.00 96.25 95 TRP A CA 1
ATOM 746 C C . TRP A 1 95 ? -8.832 -9.362 2.826 1.00 96.25 95 TRP A C 1
ATOM 748 O O . TRP A 1 95 ? -8.529 -9.918 1.777 1.00 96.25 95 TRP A O 1
ATOM 758 N N . GLN A 1 96 ? -9.944 -8.635 2.949 1.00 96.19 96 GLN A N 1
ATOM 759 C CA . GLN A 1 96 ? -10.870 -8.429 1.830 1.00 96.19 96 GLN A CA 1
ATOM 760 C C . GLN A 1 96 ? -10.221 -7.653 0.677 1.00 96.19 96 GLN A C 1
ATOM 762 O O . GLN A 1 96 ? -10.414 -7.999 -0.490 1.00 96.19 96 GLN A O 1
ATOM 767 N N . ALA A 1 97 ? -9.437 -6.620 0.993 1.00 95.88 97 ALA A N 1
ATOM 768 C CA . ALA A 1 97 ? -8.696 -5.867 -0.010 1.00 95.88 97 ALA A CA 1
ATOM 769 C C . ALA A 1 97 ? -7.626 -6.736 -0.687 1.00 95.88 97 ALA A C 1
ATOM 771 O O . ALA A 1 97 ? -7.537 -6.749 -1.916 1.00 95.88 97 ALA A O 1
ATOM 772 N N . GLU A 1 98 ? -6.847 -7.487 0.096 1.00 95.06 98 GLU A N 1
ATOM 773 C CA . GLU A 1 98 ? -5.814 -8.387 -0.421 1.00 95.06 98 GLU A CA 1
ATOM 774 C C . GLU A 1 98 ? -6.401 -9.469 -1.332 1.00 95.06 98 GLU A C 1
ATOM 776 O O . GLU A 1 98 ? -5.911 -9.654 -2.445 1.00 95.06 98 GLU A O 1
ATOM 781 N N . ASP A 1 99 ? -7.477 -10.132 -0.907 1.00 96.25 99 ASP A N 1
ATOM 782 C CA . ASP A 1 99 ? -8.143 -11.186 -1.677 1.00 96.25 99 ASP A CA 1
ATOM 783 C C . ASP A 1 99 ? -8.672 -10.662 -3.020 1.00 96.25 99 ASP A C 1
ATOM 785 O O . ASP A 1 99 ? -8.446 -11.267 -4.075 1.00 96.25 99 ASP A O 1
ATOM 789 N N . LEU A 1 100 ? -9.291 -9.476 -3.017 1.00 96.75 100 LEU A N 1
ATOM 790 C CA . LEU A 1 100 ? -9.790 -8.860 -4.243 1.00 96.75 100 LEU A CA 1
ATOM 791 C C . LEU A 1 100 ? -8.651 -8.467 -5.196 1.00 96.75 100 LEU A C 1
ATOM 793 O O . LEU A 1 100 ? -8.763 -8.695 -6.401 1.00 96.75 100 LEU A O 1
ATOM 797 N N . ILE A 1 101 ? -7.544 -7.913 -4.688 1.00 95.75 101 ILE A N 1
ATOM 798 C CA . ILE A 1 101 ? -6.381 -7.566 -5.522 1.00 95.75 101 ILE A CA 1
ATOM 799 C C . ILE A 1 101 ? -5.748 -8.826 -6.108 1.00 95.75 101 ILE A C 1
ATOM 801 O O . ILE A 1 101 ? -5.471 -8.866 -7.308 1.00 95.75 101 ILE A O 1
ATOM 805 N N . CYS A 1 102 ? -5.534 -9.859 -5.294 1.00 94.19 102 CY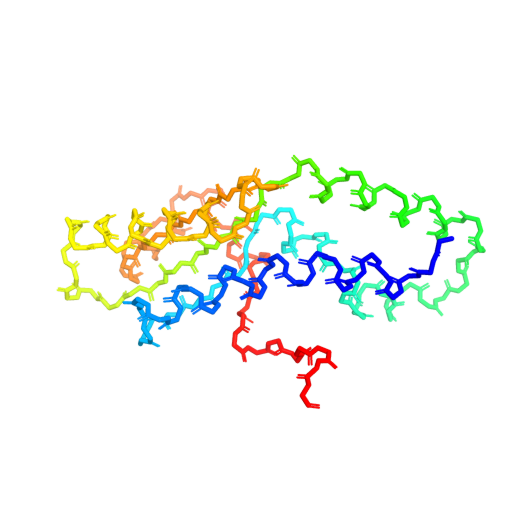S A N 1
ATOM 806 C CA . CYS A 1 102 ? -4.993 -11.141 -5.739 1.00 94.19 102 CYS A CA 1
ATOM 807 C C . CYS A 1 102 ? -5.870 -11.769 -6.829 1.00 94.19 102 CYS A C 1
ATOM 809 O O . CYS A 1 102 ? -5.346 -12.234 -7.841 1.00 94.19 102 CYS A O 1
ATOM 811 N N . THR A 1 103 ? -7.192 -11.689 -6.671 1.00 95.69 103 THR A N 1
ATOM 812 C CA . THR A 1 103 ? -8.166 -12.177 -7.654 1.00 95.69 103 THR A CA 1
ATOM 813 C C . THR A 1 103 ? -8.110 -11.388 -8.964 1.00 95.69 103 THR A C 1
ATOM 815 O O . THR A 1 103 ? -7.977 -11.984 -10.028 1.00 95.69 103 THR A O 1
ATOM 818 N N . ILE A 1 104 ? -8.175 -10.051 -8.918 1.00 94.81 104 ILE A N 1
ATOM 819 C CA . ILE A 1 104 ? -8.163 -9.207 -10.131 1.00 94.81 104 ILE A CA 1
ATOM 820 C C . ILE A 1 104 ? -6.827 -9.317 -10.870 1.00 94.81 104 ILE A C 1
ATOM 822 O O . ILE A 1 104 ? -6.784 -9.321 -12.099 1.00 94.81 104 ILE A O 1
ATOM 826 N N . SER A 1 105 ? -5.726 -9.376 -10.123 1.00 92.00 105 SER A N 1
ATOM 827 C CA . SER A 1 105 ? -4.379 -9.412 -10.688 1.00 92.00 105 SER A CA 1
ATOM 828 C C . SER A 1 105 ? -3.930 -10.804 -11.127 1.00 92.00 105 SER A C 1
ATOM 830 O O . SER A 1 105 ? -2.815 -10.909 -11.640 1.00 92.00 105 SER A O 1
ATOM 832 N N . ASP A 1 106 ? -4.736 -11.847 -10.903 1.00 93.12 106 ASP A N 1
ATOM 833 C CA . ASP A 1 106 ? -4.357 -13.255 -11.084 1.00 93.12 106 ASP A CA 1
ATOM 834 C C . ASP A 1 106 ? -3.005 -13.578 -10.418 1.00 93.12 106 ASP A C 1
ATOM 836 O O . ASP A 1 106 ? -2.105 -14.184 -11.000 1.00 93.12 106 ASP A O 1
ATOM 840 N N . ASN A 1 107 ? -2.807 -13.055 -9.201 1.00 88.38 107 ASN A N 1
ATOM 841 C CA . ASN A 1 107 ? -1.562 -13.159 -8.431 1.00 88.38 107 ASN A CA 1
ATOM 842 C C . ASN A 1 107 ? -0.289 -12.733 -9.201 1.00 88.38 107 ASN A C 1
ATOM 844 O O . ASN A 1 107 ? 0.819 -13.185 -8.900 1.00 88.38 107 ASN A O 1
ATOM 848 N N . SER A 1 108 ? -0.411 -11.847 -10.196 1.00 88.56 108 SER A N 1
ATOM 849 C CA . SER A 1 108 ? 0.699 -11.467 -11.087 1.00 88.56 108 SER A CA 1
ATOM 850 C C . SER A 1 108 ? 1.799 -10.626 -10.424 1.00 88.56 108 SER A C 1
ATOM 852 O O . SER A 1 108 ? 2.858 -10.391 -11.023 1.00 88.56 108 SER A O 1
ATOM 854 N N . PHE A 1 109 ? 1.576 -10.151 -9.197 1.00 90.31 109 PHE A N 1
ATOM 855 C CA . PHE A 1 109 ? 2.575 -9.474 -8.377 1.00 90.31 109 PHE A CA 1
ATOM 856 C C . PHE A 1 109 ? 2.257 -9.611 -6.881 1.00 90.31 109 PHE A C 1
ATOM 858 O O . PHE A 1 109 ? 1.091 -9.688 -6.504 1.00 90.31 109 PHE A O 1
ATOM 865 N N . PRO A 1 110 ? 3.280 -9.614 -6.008 1.00 92.06 110 PRO A N 1
ATOM 866 C CA . PRO A 1 110 ? 3.055 -9.694 -4.574 1.00 92.06 110 PRO A CA 1
ATOM 867 C C . PRO A 1 110 ? 2.658 -8.330 -3.990 1.00 92.06 110 PRO A C 1
ATOM 869 O O . PRO A 1 110 ? 3.153 -7.283 -4.419 1.00 92.06 110 PRO A O 1
ATOM 872 N N . ILE A 1 111 ? 1.817 -8.356 -2.959 1.00 94.38 111 ILE A N 1
ATOM 873 C CA . ILE A 1 111 ? 1.338 -7.176 -2.228 1.00 94.38 111 ILE A CA 1
ATOM 874 C C . ILE A 1 111 ? 1.672 -7.280 -0.736 1.00 94.38 111 ILE A C 1
ATOM 876 O O . ILE A 1 111 ? 1.981 -8.360 -0.228 1.00 94.38 111 ILE A O 1
ATOM 880 N N . ASP A 1 112 ? 1.694 -6.136 -0.062 1.00 95.00 112 ASP A N 1
ATOM 881 C CA . ASP A 1 112 ? 1.840 -6.007 1.390 1.00 95.00 112 ASP A CA 1
ATOM 882 C C . ASP A 1 112 ? 0.963 -4.830 1.835 1.00 95.00 112 ASP A C 1
ATOM 884 O O . ASP A 1 112 ? 1.311 -3.673 1.579 1.00 95.00 112 ASP A O 1
ATOM 888 N N . ILE A 1 113 ? -0.207 -5.118 2.410 1.00 95.88 113 ILE A N 1
ATOM 889 C CA . ILE A 1 113 ? -1.136 -4.094 2.896 1.00 95.88 113 ILE A CA 1
ATOM 890 C C . ILE A 1 113 ? -1.042 -4.030 4.419 1.00 95.88 113 ILE A C 1
ATOM 892 O O . ILE A 1 113 ? -1.157 -5.033 5.117 1.00 95.88 113 ILE A O 1
ATOM 896 N N . ARG A 1 114 ? -0.832 -2.828 4.956 1.00 94.75 114 ARG A N 1
ATOM 897 C CA . ARG A 1 114 ? -0.807 -2.574 6.401 1.00 94.75 114 ARG A CA 1
ATOM 898 C C . ARG A 1 114 ? -1.904 -1.591 6.757 1.00 94.75 114 ARG A C 1
ATOM 900 O O . ARG A 1 114 ? -1.801 -0.424 6.398 1.00 94.75 114 ARG A O 1
ATOM 907 N N . VAL A 1 115 ? -2.915 -2.047 7.488 1.00 96.12 115 VAL A N 1
ATOM 908 C CA . VAL A 1 115 ? -3.975 -1.189 8.036 1.00 96.12 115 VAL A CA 1
ATOM 909 C C . VAL A 1 115 ? -3.681 -0.931 9.509 1.00 96.12 115 VAL A C 1
ATOM 911 O O . VAL A 1 115 ? -3.648 -1.871 10.300 1.00 96.12 115 VAL A O 1
ATOM 914 N N . LEU A 1 116 ? -3.435 0.326 9.873 1.00 95.25 116 LEU A N 1
ATOM 915 C CA . LEU A 1 116 ? -3.091 0.743 11.234 1.00 95.25 116 LEU A CA 1
ATOM 916 C C . LEU A 1 116 ? -3.983 1.902 11.683 1.00 95.25 116 LEU A C 1
ATOM 918 O O . LEU A 1 116 ? -4.354 2.755 10.877 1.00 95.25 116 LEU A O 1
ATOM 922 N N . SER A 1 117 ? -4.266 1.989 12.983 1.00 95.56 117 SER A N 1
ATOM 923 C CA . SER A 1 117 ? -4.814 3.222 13.547 1.00 95.56 117 SER A CA 1
ATOM 924 C C . SER A 1 117 ? -3.746 4.319 13.562 1.00 95.56 117 SER A C 1
ATOM 926 O O . SER A 1 117 ? -2.544 4.044 13.672 1.00 95.56 117 SER A O 1
ATOM 928 N N . LYS A 1 118 ? -4.174 5.580 13.461 1.00 95.19 118 LYS A N 1
ATOM 929 C CA . LYS A 1 118 ? -3.260 6.732 13.501 1.00 95.19 118 LYS A CA 1
ATOM 930 C C . LYS A 1 118 ? -2.474 6.791 14.810 1.00 95.19 118 LYS A C 1
ATOM 932 O O . LYS A 1 118 ? -1.263 6.995 14.772 1.00 95.19 118 LYS A O 1
ATOM 937 N N . SER A 1 119 ? -3.122 6.559 15.950 1.00 94.19 119 SER A N 1
ATOM 938 C CA . SER A 1 119 ? -2.452 6.524 17.259 1.00 94.19 119 SER A CA 1
ATOM 939 C C . SER A 1 119 ? -1.344 5.469 17.328 1.00 94.19 119 SER A C 1
ATOM 941 O O . SER A 1 119 ? -0.211 5.783 17.694 1.00 94.19 119 SER A O 1
ATOM 943 N N . PHE A 1 120 ? -1.636 4.237 16.905 1.00 94.44 120 PHE A N 1
ATOM 944 C CA . PHE A 1 120 ? -0.667 3.143 16.919 1.00 94.44 120 PHE A CA 1
ATOM 945 C C . PHE A 1 120 ? 0.487 3.385 15.943 1.00 94.44 120 PHE A C 1
ATOM 947 O O . PHE A 1 120 ? 1.645 3.098 16.253 1.00 94.44 120 PHE A O 1
ATOM 954 N N . TYR A 1 121 ? 0.192 3.959 14.774 1.00 95.56 121 TYR A N 1
ATOM 955 C CA . TYR A 1 121 ? 1.215 4.376 13.823 1.00 95.56 121 TYR A CA 1
ATOM 956 C C . TYR A 1 121 ? 2.196 5.374 14.454 1.00 95.56 121 TYR A C 1
ATOM 958 O O . TYR A 1 121 ? 3.406 5.162 14.372 1.00 95.56 121 TYR A O 1
ATOM 966 N N . MET A 1 122 ? 1.691 6.410 15.133 1.00 95.69 122 MET A N 1
ATOM 967 C CA . MET A 1 122 ? 2.522 7.412 15.809 1.00 95.69 122 MET A CA 1
ATOM 968 C C . MET A 1 122 ? 3.369 6.807 16.934 1.00 95.69 122 MET A C 1
ATOM 970 O O . MET A 1 122 ? 4.566 7.079 17.001 1.00 95.69 122 MET A O 1
ATOM 974 N N . GLU A 1 123 ? 2.804 5.920 17.758 1.00 94.88 123 GLU A N 1
ATOM 975 C CA . GLU A 1 123 ? 3.572 5.207 18.791 1.00 94.88 123 GLU A CA 1
ATOM 976 C C . GLU A 1 123 ? 4.727 4.399 18.177 1.00 94.88 123 GLU A C 1
ATOM 978 O O . GLU A 1 123 ? 5.860 4.399 18.671 1.00 94.88 123 GLU A O 1
ATOM 983 N N . CYS A 1 124 ? 4.459 3.721 17.060 1.00 94.19 124 CYS A N 1
ATOM 984 C CA . CYS A 1 124 ? 5.468 2.939 16.366 1.00 94.19 124 CYS A CA 1
ATOM 985 C C . CYS A 1 124 ? 6.549 3.819 15.720 1.00 94.19 124 CYS A C 1
ATOM 987 O O . CYS A 1 124 ? 7.707 3.400 15.664 1.00 94.19 124 CYS A O 1
ATOM 989 N N . LEU A 1 125 ? 6.217 5.029 15.261 1.00 94.25 125 LEU A N 1
ATOM 990 C CA . LEU A 1 125 ? 7.199 5.977 14.724 1.00 94.25 125 LEU A CA 1
ATOM 991 C C . LEU A 1 125 ? 8.230 6.413 15.761 1.00 94.25 125 LEU A C 1
ATOM 993 O O . LEU A 1 125 ? 9.406 6.576 15.433 1.00 94.25 125 LEU A O 1
ATOM 997 N N . GLU A 1 126 ? 7.828 6.566 17.016 1.00 93.19 126 GLU A N 1
ATOM 998 C CA . GLU A 1 126 ? 8.747 6.961 18.084 1.00 93.19 126 GLU A CA 1
ATOM 999 C C . GLU A 1 126 ? 9.745 5.850 18.429 1.00 93.19 126 GLU A C 1
ATOM 1001 O O . GLU A 1 126 ? 10.878 6.123 18.825 1.00 93.19 126 GLU A O 1
ATOM 1006 N N . ARG A 1 127 ? 9.342 4.587 18.254 1.00 93.88 127 ARG A N 1
ATOM 1007 C CA . ARG A 1 127 ? 10.074 3.424 18.780 1.00 93.88 127 ARG A CA 1
ATOM 1008 C C . ARG A 1 127 ? 10.765 2.573 17.722 1.00 93.88 127 ARG A C 1
ATOM 1010 O O . ARG A 1 127 ? 11.670 1.812 18.059 1.00 93.88 127 ARG A O 1
ATOM 1017 N N . SER A 1 128 ? 10.358 2.669 16.457 1.00 95.19 128 SER A N 1
ATOM 1018 C CA . SER A 1 128 ? 10.841 1.790 15.391 1.00 95.19 128 SER A CA 1
ATOM 1019 C C . SER A 1 128 ? 11.580 2.552 14.297 1.00 95.19 128 SER A C 1
ATOM 1021 O O . SER A 1 128 ? 10.997 3.322 13.534 1.00 95.19 128 SER A O 1
ATOM 1023 N N . VAL A 1 129 ? 12.869 2.237 14.141 1.00 92.75 129 VAL A N 1
ATOM 1024 C CA . VAL A 1 129 ? 13.699 2.723 13.024 1.00 92.75 129 VAL A CA 1
ATOM 1025 C C . VAL A 1 129 ? 13.111 2.305 11.671 1.00 92.75 129 VAL A C 1
ATOM 1027 O O . VAL A 1 129 ? 13.234 3.037 10.688 1.00 92.75 129 VAL A O 1
ATOM 1030 N N . GLU A 1 130 ? 12.462 1.139 11.596 1.00 89.69 130 GLU A N 1
ATOM 1031 C CA . GLU A 1 130 ? 11.781 0.696 10.376 1.00 89.69 130 GLU A CA 1
ATOM 1032 C C . GLU A 1 130 ? 10.614 1.626 10.034 1.00 89.69 130 GLU A C 1
ATOM 1034 O O . GLU A 1 130 ? 10.514 2.082 8.896 1.00 89.69 130 GLU A O 1
ATOM 1039 N N . MET A 1 131 ? 9.785 1.974 11.020 1.00 92.38 131 MET A N 1
ATOM 1040 C CA . MET A 1 131 ? 8.643 2.867 10.811 1.00 92.38 131 MET A CA 1
ATOM 1041 C C . MET A 1 131 ? 9.086 4.291 10.486 1.00 92.38 131 MET A C 1
ATOM 1043 O O . MET A 1 131 ? 8.523 4.906 9.589 1.00 92.38 131 MET A O 1
ATOM 1047 N N . GLN A 1 132 ? 10.156 4.786 11.110 1.00 92.88 132 GLN A N 1
ATOM 1048 C CA . GLN A 1 132 ? 10.754 6.080 10.756 1.00 92.88 132 GLN A CA 1
ATOM 1049 C C . GLN A 1 132 ? 11.263 6.107 9.311 1.00 92.88 132 GLN A C 1
ATOM 1051 O O . GLN A 1 132 ? 11.137 7.113 8.610 1.00 92.88 132 GLN A O 1
ATOM 1056 N N . ARG A 1 133 ? 11.852 5.002 8.835 1.00 88.50 133 ARG A N 1
ATOM 1057 C CA . ARG A 1 133 ? 12.252 4.870 7.426 1.00 88.50 133 ARG A CA 1
ATOM 1058 C C . ARG A 1 133 ? 11.038 4.816 6.511 1.00 88.50 133 ARG A C 1
ATOM 1060 O O . ARG A 1 133 ? 11.071 5.444 5.458 1.00 88.50 133 ARG A O 1
ATOM 1067 N N . LEU A 1 134 ? 9.999 4.076 6.889 1.00 91.00 134 LEU A N 1
ATOM 1068 C CA . LEU A 1 134 ? 8.748 4.024 6.142 1.00 91.00 134 LEU A CA 1
ATOM 1069 C C . LEU A 1 134 ? 8.180 5.436 5.985 1.00 91.00 134 LEU A C 1
ATOM 1071 O O . LEU A 1 134 ? 7.966 5.869 4.858 1.00 91.00 134 LEU A O 1
ATOM 1075 N N . ASP A 1 135 ? 8.029 6.172 7.083 1.00 93.44 135 ASP A N 1
ATOM 1076 C CA . ASP A 1 135 ? 7.469 7.526 7.103 1.00 93.44 135 ASP A CA 1
ATOM 1077 C C . ASP A 1 135 ? 8.269 8.517 6.260 1.00 93.44 135 ASP A C 1
ATOM 1079 O O . ASP A 1 135 ? 7.698 9.265 5.472 1.00 93.44 135 ASP A O 1
ATOM 1083 N N . ARG A 1 136 ? 9.603 8.445 6.318 1.00 89.69 136 ARG A N 1
ATOM 1084 C CA . ARG A 1 136 ? 10.483 9.284 5.494 1.00 89.69 136 ARG A CA 1
ATOM 1085 C C . ARG A 1 136 ? 10.247 9.111 3.992 1.00 89.69 136 ARG A C 1
ATOM 1087 O O . ARG A 1 136 ? 10.439 10.058 3.232 1.00 89.69 136 ARG A O 1
ATOM 1094 N N . TYR A 1 137 ? 9.923 7.896 3.554 1.00 89.38 137 TYR A N 1
ATOM 1095 C CA . TYR A 1 137 ? 9.840 7.563 2.131 1.00 89.38 137 TYR A CA 1
ATOM 1096 C C . TYR A 1 137 ? 8.416 7.350 1.624 1.00 89.38 137 TYR A C 1
ATOM 1098 O O . TYR A 1 137 ? 8.250 7.230 0.410 1.00 89.38 137 TYR A O 1
ATOM 1106 N N . LYS A 1 138 ? 7.405 7.303 2.501 1.00 91.69 138 LYS A N 1
ATOM 1107 C CA . LYS A 1 138 ? 6.020 7.065 2.091 1.00 91.69 138 LYS A CA 1
ATOM 1108 C C . LYS A 1 138 ? 5.528 8.168 1.155 1.00 91.69 138 LYS A C 1
ATOM 1110 O O . LYS A 1 138 ? 5.966 9.317 1.233 1.00 91.69 138 LYS A O 1
ATOM 1115 N N . LYS A 1 139 ? 4.610 7.818 0.259 1.00 89.94 139 LYS A N 1
ATOM 1116 C CA . LYS A 1 139 ? 4.007 8.752 -0.702 1.00 89.94 139 LYS A CA 1
ATOM 1117 C C . LYS A 1 139 ? 2.499 8.715 -0.575 1.00 89.94 139 LYS A C 1
ATOM 1119 O O . LYS A 1 139 ? 1.933 7.630 -0.616 1.00 89.94 139 LYS A O 1
ATOM 1124 N N . ASN A 1 140 ? 1.869 9.876 -0.412 1.00 92.06 140 ASN A N 1
ATOM 1125 C CA . ASN A 1 140 ? 0.415 9.973 -0.356 1.00 92.06 140 ASN A CA 1
ATOM 1126 C C . ASN A 1 140 ? -0.159 9.630 -1.735 1.00 92.06 140 ASN A C 1
ATOM 1128 O O . ASN A 1 140 ? 0.118 10.334 -2.703 1.00 92.06 140 ASN A O 1
ATOM 1132 N N . LEU A 1 141 ? -0.928 8.544 -1.828 1.00 89.75 141 LEU A N 1
ATOM 1133 C CA . LEU A 1 141 ? -1.459 8.055 -3.102 1.00 89.75 141 LEU A CA 1
ATOM 1134 C C . LEU A 1 141 ? -2.569 8.948 -3.668 1.00 89.75 141 LEU A C 1
ATOM 1136 O O . LEU A 1 141 ? -2.782 8.951 -4.877 1.00 89.75 141 LEU A O 1
ATOM 1140 N N . ARG A 1 142 ? -3.216 9.767 -2.831 1.00 88.62 142 ARG A N 1
ATOM 1141 C CA . ARG A 1 142 ? -4.234 10.735 -3.273 1.00 88.62 142 ARG A CA 1
ATOM 1142 C C . ARG A 1 142 ? -3.653 11.996 -3.899 1.00 88.62 142 ARG A C 1
ATOM 1144 O O . ARG A 1 142 ? -4.347 12.689 -4.633 1.00 88.62 142 ARG A O 1
ATOM 1151 N N . GLU A 1 143 ? -2.392 12.292 -3.608 1.00 85.62 143 GLU A N 1
ATOM 1152 C CA . GLU A 1 143 ? -1.674 13.445 -4.163 1.00 85.62 143 GLU A CA 1
ATOM 1153 C C . GLU A 1 143 ? -0.940 13.101 -5.468 1.00 85.62 143 GLU A C 1
ATOM 1155 O O . GLU A 1 143 ? -0.311 13.970 -6.072 1.00 85.62 143 GLU A O 1
ATOM 1160 N N . ILE A 1 144 ? -0.997 11.840 -5.912 1.00 79.69 144 ILE A N 1
ATOM 1161 C CA . ILE A 1 144 ? -0.378 11.416 -7.167 1.00 79.69 144 ILE A CA 1
ATOM 1162 C C . ILE A 1 144 ? -1.251 11.847 -8.344 1.00 79.69 144 ILE A C 1
ATOM 1164 O O . ILE A 1 144 ? -2.449 11.568 -8.396 1.00 79.69 144 ILE A O 1
ATOM 1168 N N . ASP A 1 145 ? -0.615 12.502 -9.315 1.00 72.62 145 ASP A N 1
ATOM 1169 C CA . ASP A 1 145 ? -1.215 12.761 -10.617 1.00 72.62 145 ASP A CA 1
ATOM 1170 C C . ASP A 1 145 ? -1.029 11.527 -11.505 1.00 72.62 145 ASP A C 1
ATOM 1172 O O . ASP A 1 145 ? 0.072 11.243 -11.985 1.00 72.62 145 ASP A O 1
ATOM 1176 N N . TRP A 1 146 ? -2.095 10.742 -11.629 1.00 72.06 146 TRP A N 1
ATOM 1177 C CA . TRP A 1 146 ? -2.137 9.538 -12.454 1.00 72.06 146 TRP A CA 1
ATOM 1178 C C . TRP A 1 146 ? -2.135 9.923 -13.935 1.00 72.06 146 TRP A C 1
ATOM 1180 O O . TRP A 1 146 ? -2.806 10.878 -14.322 1.00 72.06 146 TRP A O 1
ATOM 1190 N N . ILE A 1 147 ? -1.408 9.178 -14.770 1.00 60.88 147 ILE A N 1
ATOM 1191 C CA . ILE A 1 147 ? -1.144 9.550 -16.174 1.00 60.88 147 ILE A CA 1
ATOM 1192 C C . ILE A 1 147 ? -2.421 9.600 -17.040 1.00 60.88 147 ILE A C 1
ATOM 1194 O O . ILE A 1 147 ? -2.426 10.276 -18.066 1.00 60.88 147 ILE A O 1
ATOM 1198 N N . ASP A 1 148 ? -3.518 8.978 -16.596 1.00 52.50 148 ASP A N 1
ATOM 1199 C CA . ASP A 1 148 ? -4.796 8.910 -17.319 1.00 52.50 148 ASP A CA 1
ATOM 1200 C C . ASP A 1 148 ? -5.934 9.661 -16.593 1.00 52.50 148 ASP A C 1
ATOM 1202 O O . ASP A 1 148 ? -6.895 9.035 -16.125 1.00 52.50 148 ASP A O 1
ATOM 1206 N N . LYS A 1 149 ? -5.827 10.989 -16.473 1.00 42.72 149 LYS A N 1
ATOM 1207 C CA . LYS A 1 149 ? -6.988 11.862 -16.214 1.00 42.72 149 LYS A CA 1
ATOM 1208 C C . LYS A 1 149 ? -7.574 12.406 -17.510 1.00 42.72 149 LYS A C 1
ATOM 1210 O O . LYS A 1 149 ? -6.784 12.855 -18.369 1.00 42.72 149 LYS A O 1
#

pLDDT: mean 82.4, std 17.11, range [38.5, 97.44]

Organism: NCBI:txid2838521

Secondary structure (DSSP, 8-state):
--HHHHHHHHHHHHHHHHHHHHHH-TTSEEEEEHHHHHH--SSTHHHHTS-S---HHHHHHHHHHHHHHHHTS-EEEEEEE-TTS-HHHHHHHHHHHHHHHHHHTTT-S-EEEEEEEHHHHHHHHHH-HHHHHHHHH-EEGGG---S--

Sequence (149 aa):
MNQLGITAKYEGRVRLCFDVVEKFIPESEVYLYGKYAQYGSACKWLYEQVSGDTCSSMKIIRDYAVDQILKHSKVGILVLVGDNSSYGEMQSLCWQAEDLICTISDNSFPIDIRVLSKSFYMECLERSVEMQRLDRYKKNLREIDWIDK

Foldseek 3Di:
DDLVVLLVVLLVLLVLLVVLLCVLAVPKFKKWFDLCLVLVPVPPPVVVVVVPDDDPVVVVVSSVVSSVSSQQDAGEMEIEDAPVDDPVRQVVSQVSSLVVSCVVCVVSHHYHYHYYYPVVLVVCCVPPPVSVNRVVRIDGPVPDDRPPD

Radius of gyration: 16.52 Å; chains: 1; bounding box: 39×31×43 Å